Protein AF-A0A4R1Q0V7-F1 (afdb_monomer_lite)

Secondary structure (DSSP, 8-state):
---SHHHHHHHHHHHHHHHTT-TT-----HHHHHHHHHHHHH-HHHHHHHHHTT---

Structure (mmCIF, N/CA/C/O backbone):
data_AF-A0A4R1Q0V7-F1
#
_entry.id   AF-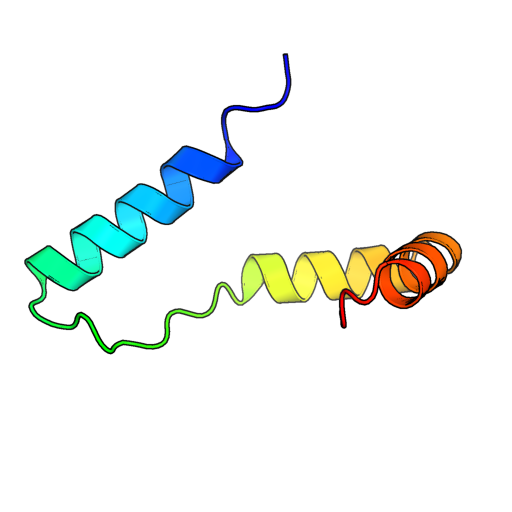A0A4R1Q0V7-F1
#
loop_
_atom_site.group_PDB
_atom_site.id
_atom_site.type_symbol
_atom_site.label_atom_id
_atom_site.label_alt_id
_atom_site.label_comp_id
_atom_site.label_asym_id
_atom_site.label_entity_id
_atom_site.label_seq_id
_atom_site.pdbx_PDB_ins_code
_atom_site.Cartn_x
_atom_site.Cartn_y
_atom_site.Cartn_z
_atom_site.occupancy
_atom_site.B_iso_or_equiv
_atom_site.auth_seq_id
_atom_site.auth_comp_id
_atom_site.auth_asym_id
_atom_site.auth_atom_id
_atom_site.pdbx_PDB_model_num
ATOM 1 N N . MET A 1 1 ? -9.518 21.507 -2.545 1.00 37.19 1 MET A N 1
ATOM 2 C CA . MET A 1 1 ? -9.350 20.767 -3.818 1.00 37.19 1 MET A CA 1
ATOM 3 C C . MET A 1 1 ? -8.384 19.596 -3.598 1.00 37.19 1 MET A C 1
ATOM 5 O O . MET A 1 1 ? -7.193 19.762 -3.803 1.00 37.1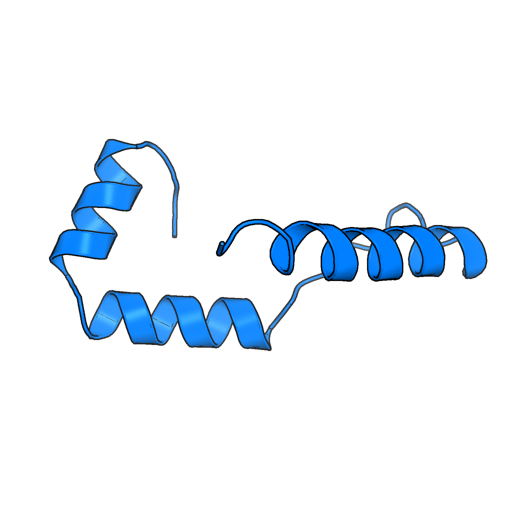9 1 MET A O 1
ATOM 9 N N . HIS A 1 2 ? -8.852 18.428 -3.140 1.00 41.84 2 HIS A N 1
ATOM 10 C CA . HIS A 1 2 ? -7.979 17.315 -2.700 1.00 41.84 2 HIS A CA 1
ATOM 11 C C . HIS A 1 2 ? -8.233 16.008 -3.473 1.00 41.84 2 HIS A C 1
ATOM 13 O O . HIS A 1 2 ? -8.460 14.963 -2.880 1.00 41.84 2 HIS A O 1
ATOM 19 N N . GLY A 1 3 ? -8.217 16.066 -4.810 1.00 41.50 3 GLY A N 1
ATOM 20 C CA . GLY A 1 3 ? -8.494 14.897 -5.665 1.00 41.50 3 GLY A CA 1
ATOM 21 C C . GLY A 1 3 ? -7.388 14.492 -6.647 1.00 41.50 3 GLY A C 1
ATOM 22 O O . GLY A 1 3 ? -7.501 13.450 -7.277 1.00 41.50 3 GLY A O 1
ATOM 23 N N . ARG A 1 4 ? -6.315 15.281 -6.814 1.00 46.53 4 ARG A N 1
ATOM 24 C CA . ARG A 1 4 ? -5.389 15.115 -7.959 1.00 46.53 4 ARG A CA 1
ATOM 25 C C . ARG A 1 4 ? -4.069 14.389 -7.677 1.00 46.53 4 ARG A C 1
ATOM 27 O O . ARG A 1 4 ? -3.376 14.027 -8.620 1.00 46.53 4 ARG A O 1
ATOM 34 N N . VAL A 1 5 ? -3.714 14.138 -6.416 1.00 50.78 5 VAL A N 1
ATOM 35 C CA . VAL A 1 5 ? -2.391 13.567 -6.082 1.00 50.78 5 VAL A CA 1
ATOM 36 C C . VAL A 1 5 ? -2.350 12.044 -6.260 1.00 50.78 5 VAL A C 1
ATOM 38 O O . VAL A 1 5 ? -1.321 11.503 -6.655 1.00 50.78 5 VAL A O 1
ATOM 41 N N . ARG A 1 6 ? -3.475 11.345 -6.048 1.00 51.03 6 ARG A N 1
ATOM 42 C CA . ARG A 1 6 ? -3.520 9.873 -6.114 1.00 51.03 6 ARG A CA 1
ATOM 43 C C . ARG A 1 6 ? -3.412 9.327 -7.545 1.00 51.03 6 ARG A C 1
ATOM 45 O O . ARG A 1 6 ? -2.822 8.273 -7.740 1.00 51.03 6 ARG A O 1
ATOM 52 N N . MET A 1 7 ? -3.928 10.055 -8.542 1.00 51.03 7 MET A N 1
ATOM 53 C CA . MET A 1 7 ? -3.902 9.624 -9.949 1.00 51.03 7 MET A CA 1
ATOM 54 C C . MET A 1 7 ? -2.516 9.742 -10.599 1.00 51.03 7 MET A C 1
ATOM 56 O O . MET A 1 7 ? -2.163 8.885 -11.399 1.00 51.03 7 MET A O 1
ATOM 60 N N . LYS A 1 8 ? -1.706 10.752 -10.240 1.00 53.34 8 LYS A N 1
ATOM 61 C CA . LYS A 1 8 ? -0.379 10.948 -10.855 1.00 53.34 8 LYS A CA 1
ATOM 62 C C . LYS A 1 8 ? 0.603 9.817 -10.532 1.00 53.34 8 LYS A C 1
ATOM 64 O O . LYS A 1 8 ? 1.150 9.227 -11.451 1.00 53.34 8 LYS A O 1
ATOM 69 N N . ARG A 1 9 ? 0.756 9.456 -9.249 1.00 59.09 9 ARG A N 1
ATOM 70 C CA . ARG A 1 9 ? 1.718 8.414 -8.828 1.00 59.09 9 ARG A CA 1
ATOM 71 C C . ARG A 1 9 ? 1.435 7.060 -9.477 1.00 59.09 9 ARG A C 1
ATOM 73 O O . ARG A 1 9 ? 2.359 6.366 -9.879 1.00 59.09 9 ARG A O 1
ATOM 80 N N . ASN A 1 10 ? 0.155 6.700 -9.589 1.00 62.00 10 ASN A N 1
ATOM 81 C CA . ASN A 1 10 ? -0.238 5.427 -10.184 1.00 62.00 10 ASN A CA 1
ATOM 82 C C . ASN A 1 10 ? 0.061 5.389 -11.692 1.00 62.00 10 ASN A C 1
ATOM 84 O O . ASN A 1 10 ? 0.430 4.346 -12.222 1.00 62.00 10 ASN A O 1
ATOM 88 N N . ASN A 1 11 ? -0.042 6.541 -12.363 1.00 75.75 11 ASN A N 1
ATOM 89 C CA . ASN A 1 11 ? 0.290 6.662 -13.776 1.00 75.75 11 ASN A CA 1
ATOM 90 C C . ASN A 1 11 ? 1.797 6.525 -14.021 1.00 75.75 11 ASN A C 1
ATOM 92 O O . ASN A 1 11 ? 2.203 5.792 -14.911 1.00 75.75 11 ASN A O 1
ATOM 96 N N . ASP A 1 12 ? 2.637 7.164 -13.203 1.00 86.25 12 ASP A N 1
ATOM 97 C CA . ASP A 1 12 ? 4.092 7.128 -13.398 1.00 86.25 12 ASP A CA 1
ATOM 98 C 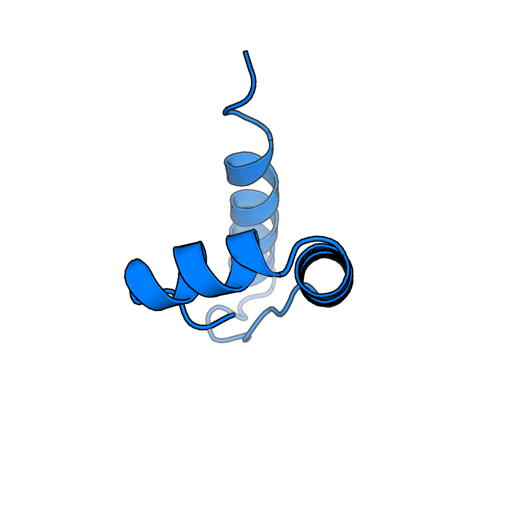C . ASP A 1 12 ? 4.666 5.710 -13.227 1.00 86.25 12 ASP A C 1
ATOM 100 O O . ASP A 1 12 ? 5.531 5.293 -13.996 1.00 86.25 12 ASP A O 1
ATOM 104 N N . ILE A 1 13 ? 4.137 4.927 -12.277 1.00 87.12 13 ILE A N 1
ATOM 105 C CA . ILE A 1 13 ? 4.504 3.511 -12.111 1.00 87.12 13 ILE A CA 1
ATOM 106 C C . ILE A 1 13 ? 4.019 2.668 -13.294 1.00 87.12 13 ILE A C 1
ATOM 108 O O . ILE A 1 13 ? 4.755 1.795 -13.752 1.00 87.12 13 ILE A O 1
ATOM 112 N N . ALA A 1 14 ? 2.803 2.908 -13.794 1.00 86.69 14 ALA A N 1
ATOM 113 C CA . ALA A 1 14 ? 2.292 2.213 -14.974 1.00 86.69 14 ALA A CA 1
ATOM 114 C C . ALA A 1 14 ? 3.174 2.493 -16.203 1.00 86.69 14 ALA A C 1
ATOM 116 O O . ALA A 1 14 ? 3.665 1.555 -16.830 1.00 86.69 14 ALA A O 1
ATOM 117 N N . ASN A 1 15 ? 3.486 3.767 -16.451 1.00 88.62 15 ASN A N 1
ATOM 118 C CA . ASN A 1 15 ? 4.379 4.203 -17.524 1.00 88.62 15 ASN A CA 1
ATOM 119 C C . ASN A 1 15 ? 5.776 3.576 -17.391 1.00 88.62 15 ASN A C 1
ATOM 121 O O . ASN A 1 15 ? 6.368 3.141 -18.377 1.00 88.62 15 ASN A O 1
ATOM 125 N N . LEU A 1 16 ? 6.308 3.487 -16.167 1.00 89.81 16 LEU A N 1
ATOM 126 C CA . LEU A 1 16 ? 7.606 2.864 -15.915 1.00 89.81 16 LEU A CA 1
ATOM 127 C C . LEU A 1 16 ? 7.588 1.355 -16.201 1.00 89.81 16 LEU A C 1
ATOM 129 O O . LEU A 1 16 ? 8.534 0.840 -16.794 1.00 89.81 16 LEU A O 1
ATOM 133 N N . LYS A 1 17 ? 6.522 0.637 -15.823 1.00 90.88 17 LYS A N 1
ATOM 134 C CA . LYS A 1 17 ? 6.377 -0.797 -16.138 1.00 90.88 17 LYS A CA 1
ATOM 135 C C . LYS A 1 17 ? 6.365 -1.045 -17.641 1.00 90.88 17 LYS A C 1
ATOM 137 O O . LYS A 1 17 ? 7.005 -1.991 -18.099 1.00 90.88 17 LYS A O 1
ATOM 142 N N . GLU A 1 18 ? 5.667 -0.202 -18.397 1.00 90.94 18 GLU A N 1
ATOM 143 C CA . GLU A 1 18 ? 5.648 -0.276 -19.860 1.00 90.94 18 GLU A CA 1
ATOM 144 C C . GLU A 1 18 ? 7.034 0.004 -20.450 1.00 90.94 18 GLU A C 1
ATOM 146 O O . GLU A 1 18 ? 7.538 -0.801 -21.236 1.00 90.94 18 GLU A O 1
ATOM 151 N N . ALA A 1 19 ? 7.696 1.079 -20.010 1.00 92.94 19 ALA A N 1
ATOM 152 C CA . ALA A 1 19 ? 9.036 1.447 -20.470 1.00 92.94 19 ALA A CA 1
ATOM 153 C C . ALA A 1 19 ? 10.081 0.350 -20.193 1.00 92.94 19 ALA A C 1
ATOM 155 O O . ALA A 1 19 ? 10.948 0.088 -21.028 1.00 92.94 19 ALA A O 1
ATOM 156 N N . LEU A 1 20 ? 9.975 -0.327 -19.047 1.00 93.31 20 LEU A N 1
ATOM 157 C CA . LEU A 1 20 ? 10.856 -1.432 -18.661 1.00 93.31 20 LEU A CA 1
ATOM 158 C C . LEU A 1 20 ? 10.452 -2.783 -19.270 1.00 93.31 20 LEU A C 1
ATOM 160 O O . LEU A 1 20 ? 11.145 -3.772 -19.043 1.00 93.31 20 LEU A O 1
ATOM 164 N N . ARG A 1 21 ? 9.357 -2.847 -20.042 1.00 92.75 21 ARG A N 1
ATOM 165 C CA . ARG A 1 21 ? 8.780 -4.090 -20.590 1.00 92.75 21 ARG A CA 1
ATOM 166 C C . ARG A 1 21 ? 8.443 -5.128 -19.509 1.00 92.75 21 ARG A C 1
ATOM 168 O O . ARG A 1 21 ? 8.562 -6.331 -19.730 1.00 92.75 21 ARG A O 1
ATOM 175 N N . LEU A 1 22 ? 7.983 -4.664 -18.347 1.00 92.69 22 LEU A N 1
ATOM 176 C CA . LEU A 1 22 ? 7.589 -5.487 -17.199 1.00 92.69 22 LEU A CA 1
ATOM 177 C C . LEU A 1 22 ? 6.116 -5.246 -16.801 1.00 92.69 22 LEU A C 1
ATOM 179 O O . LEU A 1 22 ? 5.838 -4.882 -15.654 1.00 92.69 22 LEU A O 1
ATOM 183 N N . PRO A 1 23 ? 5.136 -5.455 -17.705 1.00 86.19 23 PRO A N 1
ATOM 184 C CA . PRO A 1 23 ? 3.728 -5.149 -17.429 1.00 86.19 23 PRO A CA 1
ATOM 185 C C . PRO A 1 23 ? 3.138 -6.005 -16.297 1.00 86.19 23 PRO A C 1
ATOM 187 O O . PRO A 1 23 ? 2.287 -5.540 -15.542 1.00 86.19 23 PRO A O 1
ATOM 190 N N . GLY A 1 24 ? 3.631 -7.237 -16.133 1.00 87.81 24 GLY A N 1
ATOM 191 C CA . GLY A 1 24 ? 3.210 -8.158 -15.074 1.00 87.81 24 GLY A CA 1
ATOM 192 C C . GLY A 1 24 ? 3.863 -7.912 -13.711 1.00 87.81 24 GLY A C 1
ATOM 193 O O . GLY A 1 24 ? 3.587 -8.655 -12.772 1.00 87.81 24 GLY A O 1
ATOM 194 N N . LEU A 1 25 ? 4.739 -6.908 -13.573 1.00 88.81 25 LEU A N 1
ATOM 195 C CA . LEU A 1 25 ? 5.410 -6.642 -12.304 1.00 88.81 25 LEU A CA 1
ATOM 196 C C . LEU A 1 25 ? 4.386 -6.202 -11.254 1.00 88.81 25 LEU A C 1
ATOM 198 O O . LEU A 1 25 ? 3.773 -5.134 -11.364 1.00 88.81 25 LEU A O 1
ATOM 202 N N . ALA A 1 26 ? 4.220 -7.013 -10.213 1.00 85.69 26 ALA A N 1
ATOM 203 C CA . ALA A 1 26 ? 3.391 -6.688 -9.062 1.00 85.69 26 ALA A CA 1
ATOM 204 C C . ALA A 1 26 ? 4.078 -5.596 -8.227 1.00 85.69 26 ALA A C 1
ATOM 206 O O . ALA A 1 26 ? 4.870 -5.867 -7.330 1.00 85.69 26 ALA A O 1
ATOM 207 N N . TYR A 1 27 ? 3.802 -4.338 -8.564 1.00 86.50 27 TYR A N 1
ATOM 208 C CA . TYR A 1 27 ? 4.276 -3.203 -7.783 1.00 86.50 27 TYR A CA 1
ATOM 209 C C . TYR A 1 27 ? 3.480 -3.095 -6.480 1.00 86.50 27 TYR A C 1
ATOM 211 O O . TYR A 1 27 ? 2.249 -3.074 -6.505 1.00 86.50 27 TYR A O 1
ATOM 219 N N . VAL A 1 28 ? 4.195 -2.976 -5.365 1.00 84.75 28 VAL A N 1
ATOM 220 C CA . VAL A 1 28 ? 3.636 -2.771 -4.028 1.00 84.75 28 VAL A CA 1
ATOM 221 C C . VAL A 1 28 ? 4.262 -1.509 -3.442 1.00 84.75 28 VAL A C 1
ATOM 223 O O . VAL A 1 28 ? 5.480 -1.425 -3.308 1.00 84.75 28 VAL A O 1
ATOM 226 N N . ASP A 1 29 ? 3.433 -0.534 -3.068 1.00 87.81 29 ASP A N 1
ATOM 227 C CA . ASP A 1 29 ? 3.886 0.650 -2.335 1.00 87.81 29 ASP A CA 1
ATOM 228 C C . ASP A 1 29 ? 3.993 0.317 -0.839 1.00 87.81 29 ASP A C 1
ATOM 230 O O . ASP A 1 29 ? 3.016 0.377 -0.085 1.00 87.81 29 ASP A O 1
ATOM 234 N N . CYS A 1 30 ? 5.189 -0.084 -0.404 1.00 88.44 30 CYS A N 1
ATOM 235 C CA . CYS A 1 30 ? 5.445 -0.454 0.988 1.00 88.44 30 CYS A CA 1
ATOM 236 C C . CYS A 1 30 ? 5.228 0.715 1.962 1.00 88.44 30 CYS A C 1
ATOM 238 O O . CYS A 1 30 ? 4.787 0.485 3.090 1.00 88.44 30 CYS A O 1
ATOM 240 N N . ALA A 1 31 ? 5.506 1.954 1.540 1.00 88.44 31 ALA A N 1
ATOM 241 C CA . ALA A 1 31 ? 5.334 3.134 2.381 1.00 88.44 31 ALA A CA 1
ATOM 242 C C . ALA A 1 31 ? 3.845 3.410 2.612 1.00 88.44 31 ALA A C 1
ATOM 244 O O . ALA A 1 31 ? 3.409 3.488 3.761 1.00 88.44 31 ALA A O 1
ATOM 245 N N . ALA A 1 32 ? 3.045 3.429 1.542 1.00 87.19 32 ALA A N 1
ATOM 246 C CA . ALA A 1 32 ? 1.599 3.600 1.654 1.00 87.19 32 ALA A CA 1
ATOM 247 C C . ALA A 1 32 ? 0.944 2.481 2.484 1.00 87.19 32 ALA A C 1
ATOM 249 O O . ALA A 1 32 ? 0.060 2.753 3.299 1.00 87.19 32 ALA A O 1
ATOM 250 N N . ARG A 1 33 ? 1.401 1.228 2.333 1.00 89.38 33 ARG A N 1
ATOM 251 C CA . ARG A 1 33 ? 0.915 0.096 3.143 1.00 89.38 33 ARG A CA 1
ATOM 252 C C . ARG A 1 33 ? 1.217 0.286 4.631 1.00 89.38 33 ARG A C 1
ATOM 254 O O . ARG A 1 33 ? 0.364 0.032 5.480 1.00 89.38 33 ARG A O 1
ATOM 261 N N . GLN A 1 34 ? 2.426 0.732 4.956 1.00 92.62 34 GLN A N 1
ATOM 262 C CA . GLN A 1 34 ? 2.831 0.971 6.338 1.00 92.62 34 GLN A CA 1
ATOM 263 C C . GLN A 1 34 ? 2.087 2.169 6.952 1.00 92.62 34 GLN A C 1
ATOM 265 O O . GLN A 1 34 ? 1.661 2.089 8.105 1.00 92.62 34 GLN A O 1
ATOM 270 N N . GLU A 1 35 ? 1.873 3.245 6.194 1.00 92.19 35 GLU A N 1
ATOM 271 C CA . GLU A 1 35 ? 1.070 4.396 6.627 1.00 92.19 35 GLU A CA 1
ATOM 272 C C . GLU A 1 35 ? -0.387 4.008 6.899 1.00 92.19 35 GLU A C 1
ATOM 274 O O . GLU A 1 35 ? -0.933 4.381 7.940 1.00 92.19 35 GLU A O 1
ATOM 279 N N . LEU A 1 36 ? -0.996 3.208 6.016 1.00 89.69 36 LEU A N 1
ATOM 280 C CA . LEU A 1 36 ? -2.351 2.693 6.213 1.00 89.69 36 LEU A CA 1
ATOM 281 C C . LEU A 1 36 ? -2.442 1.868 7.501 1.00 89.69 36 LEU A C 1
ATOM 283 O O . LEU A 1 36 ? -3.318 2.121 8.327 1.00 89.69 36 LEU A O 1
ATOM 287 N N . ARG A 1 37 ? -1.497 0.946 7.724 1.00 90.88 37 ARG A N 1
ATOM 288 C CA . ARG A 1 37 ? -1.450 0.133 8.948 1.00 90.88 37 ARG A CA 1
ATOM 289 C C . ARG A 1 37 ? -1.420 0.998 10.211 1.00 90.88 37 ARG A C 1
ATOM 291 O O . ARG A 1 37 ? -2.157 0.726 11.153 1.00 90.88 37 ARG A O 1
ATOM 298 N N . LEU A 1 38 ? -0.595 2.046 10.231 1.00 94.00 38 LEU A N 1
ATOM 299 C CA . LEU A 1 38 ? -0.505 2.966 11.373 1.00 94.00 38 LEU A CA 1
ATOM 300 C C . LEU A 1 38 ? -1.784 3.789 11.550 1.00 94.00 38 LEU A C 1
ATOM 302 O O . LEU A 1 38 ? -2.238 3.992 12.677 1.00 94.00 38 LEU A O 1
ATOM 306 N N . ALA A 1 39 ? -2.386 4.248 10.452 1.00 92.38 39 ALA A N 1
ATOM 307 C CA . ALA A 1 39 ? -3.639 4.992 10.499 1.00 92.38 39 ALA A CA 1
ATOM 308 C C . ALA A 1 39 ? -4.779 4.146 11.084 1.00 92.38 39 ALA A C 1
ATOM 310 O O . ALA A 1 39 ? -5.542 4.651 11.906 1.00 92.38 39 ALA A O 1
ATOM 311 N N . LEU A 1 40 ? -4.855 2.864 10.720 1.00 92.94 40 LEU A N 1
ATOM 312 C CA . LEU A 1 40 ? -5.865 1.935 11.233 1.00 92.94 40 LEU A CA 1
ATOM 313 C C . LEU A 1 40 ? -5.659 1.598 12.710 1.00 92.94 40 LEU A C 1
ATOM 315 O O . LEU A 1 40 ? -6.631 1.516 13.452 1.00 92.94 40 LEU A O 1
ATOM 319 N N . GLN A 1 41 ? -4.408 1.486 13.165 1.00 92.25 41 GLN A N 1
ATOM 320 C CA . GLN A 1 41 ? -4.110 1.343 14.595 1.00 92.25 41 GLN A CA 1
ATOM 321 C C . GLN A 1 41 ? -4.549 2.570 15.403 1.00 92.25 41 GLN A C 1
ATOM 323 O O . GLN A 1 41 ? -4.998 2.433 16.538 1.00 92.25 41 GLN A O 1
ATOM 328 N N . ARG A 1 42 ? -4.428 3.773 14.826 1.00 95.50 42 ARG A N 1
ATOM 329 C CA . ARG A 1 42 ? -4.830 5.025 15.482 1.00 95.50 42 ARG A CA 1
ATOM 330 C C . ARG A 1 42 ? -6.342 5.259 15.455 1.00 95.50 42 ARG A C 1
ATOM 332 O O . ARG A 1 42 ? -6.875 5.868 16.380 1.00 95.50 42 ARG A O 1
ATOM 339 N N . TRP A 1 43 ? -7.023 4.823 14.400 1.00 94.44 43 TRP A N 1
ATOM 340 C CA . TRP A 1 43 ? -8.450 5.059 14.189 1.00 94.44 43 TRP A CA 1
ATOM 341 C C . TRP A 1 43 ? -9.204 3.741 13.995 1.00 94.44 43 TRP A C 1
ATOM 343 O O . TRP A 1 43 ? -9.484 3.364 12.859 1.00 94.44 43 TRP A O 1
ATOM 353 N N . PRO A 1 44 ? -9.595 3.056 15.081 1.00 89.38 44 PRO A N 1
ATOM 354 C CA . PRO A 1 44 ? -10.297 1.775 14.985 1.00 89.38 44 PRO A CA 1
ATOM 355 C C . PRO A 1 44 ? -11.616 1.864 14.196 1.00 89.38 44 PRO A C 1
ATOM 357 O O . PRO A 1 44 ? -11.890 1.003 13.367 1.00 89.38 44 PRO A O 1
ATOM 360 N N . LEU A 1 45 ? -12.364 2.969 14.318 1.00 92.56 45 LEU A N 1
ATOM 361 C CA . LEU A 1 45 ? -13.582 3.201 13.522 1.00 92.56 45 LEU A CA 1
ATOM 362 C C . LEU A 1 45 ? -13.317 3.299 12.009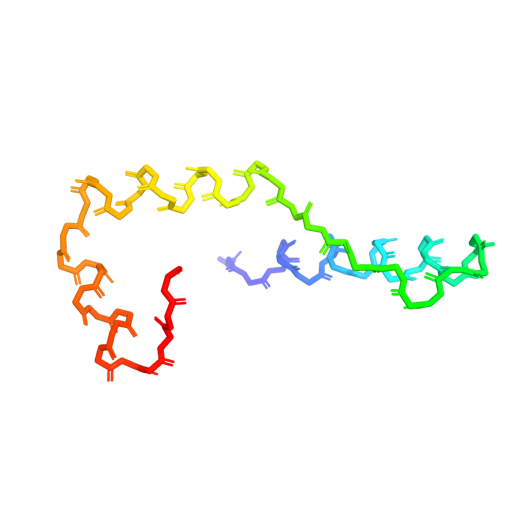 1.00 92.56 45 LEU A C 1
ATOM 364 O O . LEU A 1 45 ? -14.198 3.005 11.205 1.00 92.56 45 LEU A O 1
ATOM 368 N N . LEU A 1 46 ? -12.110 3.703 11.593 1.00 89.81 46 LEU A N 1
ATOM 369 C CA . LEU A 1 46 ? -11.732 3.689 10.178 1.00 89.81 46 LEU A CA 1
ATOM 370 C C . LEU A 1 46 ? -11.602 2.249 9.666 1.00 89.81 46 LEU A C 1
ATOM 372 O O . LEU A 1 46 ? -11.995 1.982 8.535 1.00 89.81 46 LEU A O 1
ATOM 376 N N . ALA A 1 47 ? -11.092 1.330 10.490 1.00 89.31 47 ALA A N 1
ATOM 377 C CA . ALA A 1 47 ? -11.018 -0.087 10.142 1.00 89.31 47 ALA A CA 1
ATOM 378 C C . ALA A 1 47 ? -12.418 -0.699 10.005 1.00 89.31 47 ALA A C 1
ATOM 380 O O . ALA A 1 47 ? -12.693 -1.369 9.011 1.00 89.31 47 ALA A O 1
ATOM 381 N N . GLU A 1 48 ? -13.326 -0.392 10.935 1.00 90.31 48 GLU A N 1
ATOM 382 C CA . GLU A 1 48 ? -14.728 -0.824 10.859 1.00 90.31 48 GLU A CA 1
ATOM 383 C C . GLU A 1 48 ? -15.423 -0.293 9.600 1.00 90.31 48 GLU A C 1
ATOM 385 O O . GLU A 1 48 ? -16.116 -1.035 8.905 1.00 90.31 48 GLU A O 1
ATOM 390 N N . LEU A 1 49 ? -15.191 0.977 9.253 1.00 92.38 49 LEU A N 1
ATOM 391 C CA . LEU A 1 49 ? -15.742 1.578 8.041 1.00 92.38 49 LEU A CA 1
ATOM 392 C C . LEU A 1 49 ? -15.213 0.907 6.767 1.00 92.38 49 LEU A C 1
ATOM 394 O O . LEU A 1 49 ? -15.970 0.737 5.813 1.00 92.38 49 LEU A O 1
ATOM 398 N N . LEU A 1 50 ? -13.927 0.551 6.715 1.00 88.38 50 LEU A N 1
ATOM 399 C CA . LEU A 1 50 ? -13.351 -0.149 5.563 1.00 88.38 50 LEU A CA 1
ATOM 400 C C . LEU A 1 50 ? -13.929 -1.561 5.426 1.00 88.38 50 LEU A C 1
ATOM 402 O O . LEU A 1 50 ? -14.383 -1.916 4.335 1.00 88.38 50 LEU A O 1
ATOM 406 N N . ALA A 1 51 ? -14.031 -2.297 6.536 1.00 87.38 51 ALA A N 1
ATOM 407 C CA . ALA A 1 51 ? -14.650 -3.620 6.574 1.00 87.38 51 ALA A CA 1
ATOM 408 C C . ALA A 1 51 ? -16.122 -3.572 6.128 1.00 87.38 51 ALA A C 1
ATOM 410 O O . ALA A 1 51 ? -16.540 -4.343 5.265 1.00 87.38 51 ALA A O 1
ATOM 411 N N . ALA A 1 52 ? -16.896 -2.597 6.617 1.00 90.62 52 ALA A N 1
ATOM 412 C CA . ALA A 1 52 ? -18.290 -2.397 6.214 1.00 90.62 52 ALA A CA 1
ATOM 413 C C . ALA A 1 52 ? -18.449 -2.062 4.719 1.00 90.62 52 ALA A C 1
ATOM 415 O O . ALA A 1 52 ? -19.510 -2.282 4.137 1.00 90.62 52 ALA A O 1
ATOM 416 N N . ARG A 1 53 ? -17.401 -1.530 4.079 1.00 88.12 53 ARG A N 1
ATOM 417 C CA . ARG A 1 53 ? -17.373 -1.232 2.639 1.00 88.12 53 ARG A CA 1
ATOM 418 C C . ARG A 1 53 ? -16.804 -2.378 1.798 1.00 88.12 53 ARG A C 1
ATOM 420 O O . ARG A 1 53 ? -16.655 -2.195 0.591 1.00 88.12 53 ARG A O 1
ATOM 427 N N . GLY A 1 54 ? -16.483 -3.524 2.405 1.00 84.50 54 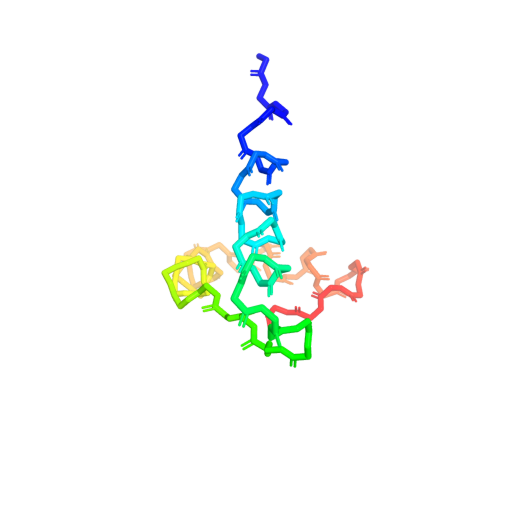GLY A N 1
ATOM 428 C CA . GLY A 1 54 ? -15.851 -4.662 1.730 1.00 84.50 54 GLY A CA 1
ATOM 429 C C . GLY A 1 54 ? -14.437 -4.357 1.228 1.00 84.50 54 GLY A C 1
ATOM 430 O O . GLY A 1 54 ? -13.955 -5.002 0.299 1.00 84.50 54 GLY A O 1
ATOM 431 N N . VAL A 1 55 ? -13.794 -3.333 1.792 1.00 75.56 55 VAL 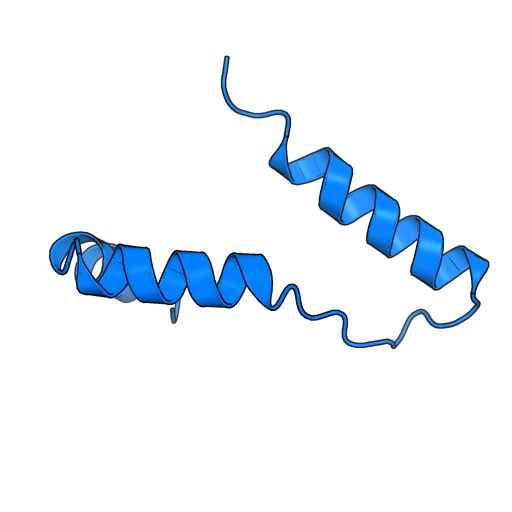A N 1
ATOM 432 C CA . VAL A 1 55 ? -12.404 -2.994 1.501 1.00 75.56 55 VAL A CA 1
ATOM 433 C C . VAL A 1 55 ? -11.567 -3.634 2.595 1.00 75.56 55 VAL A C 1
ATOM 435 O O . VAL A 1 55 ? -11.473 -3.097 3.697 1.00 75.56 55 VAL A O 1
ATOM 438 N N . GLU A 1 56 ? -10.984 -4.790 2.292 1.00 61.97 56 GLU A N 1
ATOM 439 C CA . GLU A 1 56 ? -10.000 -5.409 3.178 1.00 61.97 56 GLU A CA 1
ATOM 440 C C . GLU A 1 56 ? -8.790 -4.461 3.331 1.00 61.97 56 GLU A C 1
ATOM 442 O O . GLU A 1 56 ? -8.297 -3.945 2.318 1.00 61.97 56 GLU A O 1
ATOM 447 N N . PRO A 1 57 ? -8.351 -4.167 4.568 1.00 58.50 57 PRO A N 1
ATOM 448 C CA . PRO A 1 57 ? -7.200 -3.303 4.825 1.00 58.50 57 PRO A CA 1
ATOM 449 C C . PRO A 1 57 ? -5.849 -3.902 4.397 1.00 58.50 57 PRO A C 1
ATOM 451 O O . PRO A 1 57 ? -5.682 -5.142 4.407 1.00 58.50 57 PRO A O 1
#

Sequence (57 aa):
MHGRVRMKRNNDIANLKEALRLPGLAYVDCAARQELRLALQRWPLLAELLAARGVEP

Foldseek 3Di:
DPDPPVVPVVVVVCVVCVVVVNNVDPDDDPVVVVVVVVVCVVPVVVCVVCVVVVNHD

InterPro domains:
  IPR024487 Cellulose biosynthesis protein BcsR-like [NF040717] (11-50)
  IPR024487 Cellulose biosynthesis protein BcsR-like [PF10945] (10-49)

Radius of gyration: 14.71 Å; chains: 1; bounding box: 29×29×36 Å

pLDDT: mean 81.21, std 16.28, range [37.19, 95.5]

Organism: NCBI:txid353